Protein AF-A0A7Z0N3T1-F1 (afdb_monomer)

Sequence (142 aa):
MKKWTTLMALAVLAGCAADTAGLRATDLRDPQYLRAERTISLTFPQIQQALFKHQAACGSAAVFSLDERQTSYATIVARPAGAVNFQNALLVDLTQYQGTIMEEWRVKTKVYAYYADSATEKRIDQLFNSITHPEVCANQDS

Secondary structure (DSSP, 8-state):
---------------S--------HHHHTSGGGEEEEEEESS-HHHHHHHHHHHHHHHS--PEEEEETTEEEEEEEEE--TT--SSTT-EEEEEEEE---SSS--EEEEEEEES--SHHHHHHHHHHHHHHHSTT--TTS--

pLDDT: mean 85.58, std 16.18, range [35.94, 98.38]

Foldseek 3Di:
DDDDDDDDDPDDPPPDPPPPQAAAPVNQPPPVQWADKDKDLDDPVLQVVLQVLLCVQAVDGWDKAADPVDNQKIWTWDDPPPDPHQQAIKIKIWGWDPADPPGGTMIMITIGHNDNDPVSVVVVVQNVCSSVPVNDDPPPPD

Solvent-accessible surface area (backbone atoms only — not comparable to full-atom values): 8502 Å² total; per-residue (Å²): 137,86,84,79,83,83,83,79,80,79,77,76,88,84,79,85,76,80,68,81,78,53,51,44,74,76,66,38,70,40,74,91,22,56,74,48,73,51,77,41,83,45,51,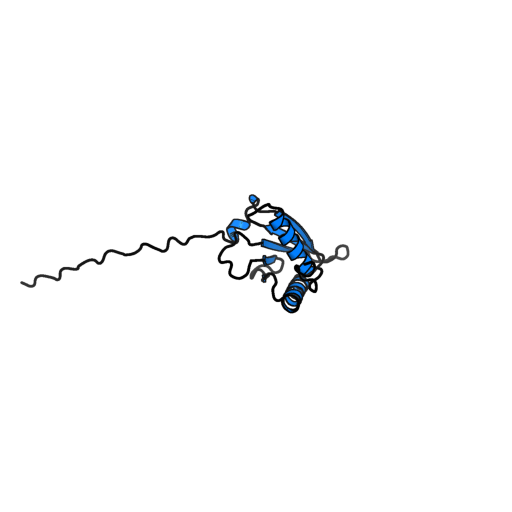71,70,54,46,51,50,20,29,52,48,12,26,73,67,59,75,54,61,54,48,73,45,73,44,94,89,37,94,50,34,36,38,37,45,36,62,60,88,90,61,90,49,33,62,77,23,41,43,31,44,36,40,57,45,80,53,54,102,88,41,72,45,31,23,42,36,43,33,19,24,69,62,91,46,73,70,49,53,50,51,54,51,50,54,54,40,28,48,80,40,23,83,60,54,97,74,82,87,120

Structure (mmCIF, N/CA/C/O backbone):
data_AF-A0A7Z0N3T1-F1
#
_entry.id   AF-A0A7Z0N3T1-F1
#
loop_
_atom_site.group_PDB
_atom_site.id
_atom_site.type_symbol
_atom_site.label_atom_id
_atom_site.label_alt_id
_atom_site.label_comp_id
_atom_site.label_asym_id
_atom_site.label_entity_id
_atom_site.label_seq_id
_atom_site.pdbx_PDB_ins_code
_atom_site.Cartn_x
_atom_site.Cartn_y
_atom_site.Cartn_z
_atom_site.occupancy
_atom_site.B_iso_or_equiv
_atom_site.auth_seq_id
_atom_site.auth_comp_id
_atom_site.auth_asym_id
_atom_site.auth_atom_id
_atom_site.pdbx_PDB_model_num
ATOM 1 N N . MET A 1 1 ? 18.611 -26.933 70.068 1.00 35.94 1 MET A N 1
ATOM 2 C CA . MET A 1 1 ? 17.779 -27.475 68.970 1.00 35.94 1 MET A CA 1
ATOM 3 C C . MET A 1 1 ? 17.096 -26.310 68.265 1.00 35.94 1 MET A C 1
ATOM 5 O O . MET A 1 1 ? 16.259 -25.656 68.869 1.00 35.94 1 MET A O 1
ATOM 9 N N . LYS A 1 2 ? 17.542 -25.974 67.051 1.00 44.22 2 LYS A N 1
ATOM 10 C CA . LYS A 1 2 ? 17.166 -24.758 66.312 1.00 44.22 2 LYS A CA 1
ATOM 11 C C . LYS A 1 2 ? 16.086 -25.127 65.292 1.00 44.22 2 LYS A C 1
ATOM 13 O O . LYS A 1 2 ? 16.397 -25.809 64.323 1.00 44.22 2 LYS A O 1
ATOM 18 N N . LYS A 1 3 ? 14.826 -24.758 65.549 1.00 45.81 3 LYS A N 1
ATOM 19 C CA . LYS A 1 3 ? 13.708 -25.037 64.634 1.00 45.81 3 LYS A CA 1
ATOM 20 C C . LYS A 1 3 ? 13.594 -23.918 63.604 1.00 45.81 3 LYS A C 1
ATOM 22 O O . LYS A 1 3 ? 13.602 -22.741 63.952 1.00 45.81 3 LYS A O 1
ATOM 27 N N . TRP A 1 4 ? 13.595 -24.339 62.349 1.00 52.59 4 TRP A N 1
ATOM 28 C CA . TRP A 1 4 ? 13.668 -23.520 61.154 1.00 52.59 4 TRP A CA 1
ATOM 29 C C . TRP A 1 4 ? 12.327 -22.863 60.820 1.00 52.59 4 TRP A C 1
ATOM 31 O O . TRP A 1 4 ? 11.280 -23.499 60.845 1.00 52.59 4 TRP A O 1
ATOM 41 N N . THR A 1 5 ? 12.440 -21.572 60.526 1.00 55.44 5 THR A N 1
ATOM 42 C CA . THR A 1 5 ? 11.741 -20.747 59.535 1.00 55.44 5 THR A CA 1
ATOM 43 C C . THR A 1 5 ? 10.633 -21.428 58.720 1.00 55.44 5 THR A C 1
ATOM 45 O O . THR A 1 5 ? 10.899 -22.232 57.829 1.00 55.44 5 THR A O 1
ATOM 48 N N . THR A 1 6 ? 9.389 -21.015 58.959 1.00 57.53 6 THR A N 1
ATOM 49 C CA . THR A 1 6 ? 8.243 -21.309 58.092 1.00 57.53 6 THR A CA 1
ATOM 50 C C . THR A 1 6 ? 8.237 -20.315 56.928 1.00 57.53 6 THR A C 1
ATOM 52 O O . THR A 1 6 ? 7.970 -19.129 57.115 1.00 57.53 6 THR A O 1
ATOM 55 N N . LEU A 1 7 ? 8.565 -20.800 55.728 1.00 54.75 7 LEU A N 1
ATOM 56 C CA . LEU A 1 7 ? 8.362 -20.106 54.456 1.00 54.75 7 LEU A CA 1
ATOM 57 C C . LEU A 1 7 ? 6.852 -20.033 54.181 1.00 54.75 7 LEU A C 1
ATOM 59 O O . LEU A 1 7 ? 6.214 -21.063 53.967 1.00 54.75 7 LEU A O 1
ATOM 63 N N . MET A 1 8 ? 6.278 -18.831 54.177 1.00 54.72 8 MET A N 1
ATOM 64 C CA . MET A 1 8 ? 4.913 -18.609 53.705 1.00 54.72 8 MET A CA 1
ATOM 65 C C . MET A 1 8 ? 4.990 -18.235 52.224 1.00 54.72 8 MET A C 1
ATOM 67 O O . MET A 1 8 ? 5.426 -17.145 51.858 1.00 54.72 8 MET A O 1
ATOM 71 N N . ALA A 1 9 ? 4.645 -19.201 51.377 1.00 55.72 9 ALA A N 1
ATOM 72 C CA . ALA A 1 9 ? 4.557 -19.052 49.936 1.00 55.72 9 ALA A CA 1
ATOM 73 C C . ALA A 1 9 ? 3.452 -18.043 49.584 1.00 55.72 9 ALA A C 1
ATOM 75 O O . ALA A 1 9 ? 2.266 -18.338 49.735 1.00 55.72 9 ALA A O 1
ATOM 76 N N . LEU A 1 10 ? 3.835 -16.858 49.095 1.00 57.88 10 LEU A N 1
ATOM 77 C CA . LEU A 1 10 ? 2.925 -16.011 48.330 1.00 57.88 10 LEU A CA 1
ATOM 78 C C . LEU A 1 10 ? 2.706 -16.668 46.965 1.00 57.88 10 LEU A C 1
ATOM 80 O O . LEU A 1 10 ? 3.542 -16.591 46.065 1.00 57.88 10 LEU A O 1
ATOM 84 N N . ALA A 1 11 ? 1.569 -17.344 46.842 1.00 58.88 11 ALA A N 1
ATOM 85 C CA . ALA A 1 11 ? 1.029 -17.811 45.582 1.00 58.88 11 ALA A CA 1
ATOM 86 C C . ALA A 1 11 ? 0.744 -16.607 44.665 1.00 58.88 11 ALA A C 1
ATOM 88 O O . ALA A 1 11 ? -0.216 -15.868 44.851 1.00 58.88 11 ALA A O 1
ATOM 89 N N . VAL A 1 12 ? 1.650 -16.393 43.714 1.00 59.62 12 VAL A N 1
ATOM 90 C CA . VAL A 1 12 ? 1.374 -16.205 42.284 1.00 59.62 12 VAL A CA 1
ATOM 91 C C . VAL A 1 12 ? 0.004 -15.577 41.967 1.00 59.62 12 VAL A C 1
ATOM 93 O O . VAL A 1 12 ? -0.932 -16.265 41.571 1.00 59.62 12 VAL A O 1
ATOM 96 N N . LEU A 1 13 ? -0.081 -14.244 42.012 1.00 53.44 13 LEU A N 1
ATOM 97 C CA . LEU A 1 13 ? -0.977 -13.500 41.117 1.00 53.44 13 LEU A CA 1
ATOM 98 C C . LEU A 1 13 ? -0.317 -13.391 39.731 1.00 53.44 13 LEU A C 1
ATOM 100 O O . LEU A 1 13 ? 0.021 -12.308 39.266 1.00 53.44 13 LEU A O 1
ATOM 104 N N . ALA A 1 14 ? -0.100 -14.527 39.065 1.00 59.94 14 ALA A N 1
ATOM 105 C CA . ALA A 1 14 ? 0.134 -14.556 37.621 1.00 59.94 14 ALA A CA 1
ATOM 106 C C . ALA A 1 14 ? -1.221 -14.784 36.949 1.00 59.94 14 ALA A C 1
ATOM 108 O O . ALA A 1 14 ? -1.570 -15.890 36.552 1.00 59.94 14 ALA A O 1
ATOM 109 N N . GLY A 1 15 ? -2.029 -13.732 36.911 1.00 58.22 15 GLY A N 1
ATOM 110 C CA . GLY A 1 15 ? -3.377 -13.785 36.366 1.00 58.22 15 GLY A CA 1
ATOM 111 C C . GLY A 1 15 ? -3.872 -12.395 36.014 1.00 58.22 15 GLY A C 1
ATOM 112 O O . GLY A 1 15 ? -4.696 -11.858 36.739 1.00 58.22 15 GLY A O 1
ATOM 113 N N . CYS A 1 16 ? -3.304 -11.803 34.959 1.00 51.75 16 CYS A N 1
ATOM 114 C CA . CYS A 1 16 ? -3.990 -10.925 33.996 1.00 51.75 16 CYS A CA 1
ATOM 115 C C . CYS A 1 16 ? -2.974 -10.322 33.017 1.00 51.75 16 CYS A C 1
ATOM 117 O O . CYS A 1 16 ? -2.656 -9.140 33.052 1.00 51.75 16 CYS A O 1
ATOM 119 N N . ALA A 1 17 ? -2.452 -11.157 32.130 1.00 53.03 17 ALA A N 1
ATOM 120 C CA . ALA A 1 17 ? -1.948 -10.696 30.843 1.00 53.03 17 ALA A CA 1
ATOM 121 C C . ALA A 1 17 ? -2.212 -11.807 29.825 1.00 53.03 17 ALA A C 1
ATOM 123 O O . ALA A 1 17 ? -1.316 -12.283 29.138 1.00 53.03 17 ALA A O 1
ATOM 124 N N . ALA A 1 18 ? -3.462 -12.280 29.775 1.00 50.91 18 ALA A N 1
ATOM 125 C CA . ALA A 1 18 ? -3.957 -12.814 28.520 1.00 50.91 18 ALA A CA 1
ATOM 126 C C . ALA A 1 18 ? -4.010 -11.599 27.597 1.00 50.91 18 ALA A C 1
ATOM 128 O O . ALA A 1 18 ? -4.960 -10.818 27.651 1.00 50.91 18 ALA A O 1
ATOM 129 N N . ASP A 1 19 ? -2.907 -11.375 26.882 1.00 51.72 19 ASP A N 1
ATOM 130 C CA . ASP A 1 19 ? -2.834 -10.404 25.806 1.00 51.72 19 ASP A CA 1
ATOM 131 C C . ASP A 1 19 ? -4.090 -10.638 24.976 1.00 51.72 19 ASP A C 1
ATOM 133 O O . ASP A 1 19 ? -4.328 -11.744 24.478 1.00 51.72 19 ASP A O 1
ATOM 137 N N . THR A 1 20 ? -4.955 -9.632 24.906 1.00 53.50 20 THR A N 1
ATOM 138 C CA . THR A 1 20 ? -6.020 -9.627 23.914 1.00 53.50 20 THR A CA 1
ATOM 139 C C . THR A 1 20 ? -5.285 -9.488 22.595 1.00 53.50 20 THR A C 1
ATOM 141 O O . THR A 1 20 ? -5.045 -8.382 22.125 1.00 53.50 20 THR A O 1
ATOM 144 N N . ALA A 1 21 ? -4.799 -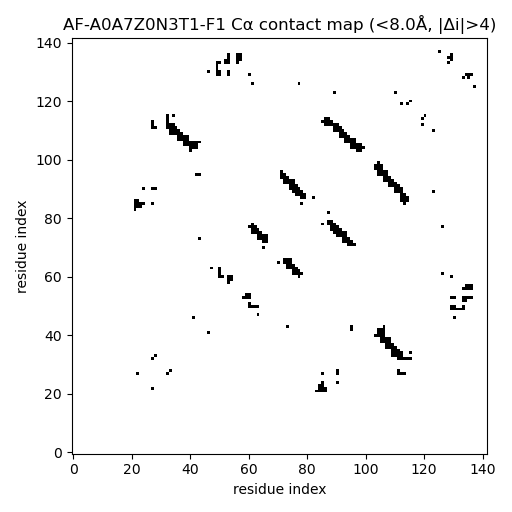10.618 22.073 1.00 62.16 21 ALA A N 1
ATOM 145 C CA . ALA A 1 21 ? -3.975 -10.694 20.886 1.00 62.16 21 ALA A CA 1
ATOM 146 C C . ALA A 1 21 ? -4.863 -10.293 19.711 1.00 62.16 21 ALA A C 1
ATOM 148 O O . ALA A 1 21 ? -5.478 -11.119 19.041 1.00 62.16 21 ALA A O 1
ATOM 149 N N . GLY A 1 22 ? -5.021 -8.982 19.542 1.00 72.94 22 GLY A N 1
ATOM 150 C CA . GLY A 1 22 ? -5.697 -8.401 18.408 1.00 72.94 22 GLY A CA 1
ATOM 151 C C . GLY A 1 22 ? -4.980 -8.845 17.144 1.00 72.94 22 GLY A C 1
ATOM 152 O O . GLY A 1 22 ? -3.780 -9.125 17.167 1.00 72.94 22 GLY A O 1
ATOM 153 N N . LEU A 1 23 ? -5.733 -8.894 16.046 1.00 85.00 23 LEU A N 1
ATOM 154 C CA . LEU A 1 23 ? -5.227 -9.287 14.736 1.00 85.00 23 LEU A CA 1
ATOM 155 C C . LEU A 1 23 ? -3.864 -8.634 14.464 1.00 85.00 23 LEU A C 1
ATOM 157 O O . LEU A 1 23 ? -3.726 -7.411 14.592 1.00 85.00 23 LEU A O 1
ATOM 161 N N . ARG A 1 24 ? -2.862 -9.443 14.121 1.00 89.25 24 ARG A N 1
ATOM 162 C CA . ARG A 1 24 ? -1.491 -9.011 13.832 1.00 89.25 24 ARG A CA 1
ATOM 163 C C . ARG A 1 24 ? -1.295 -8.864 12.325 1.00 89.25 24 ARG A C 1
ATOM 165 O O . ARG A 1 24 ? -2.050 -9.408 11.524 1.00 89.25 24 ARG A O 1
ATOM 172 N N . ALA A 1 25 ? -0.227 -8.176 11.921 1.00 86.81 25 ALA A N 1
ATOM 173 C CA . ALA A 1 25 ? 0.141 -8.062 10.506 1.00 86.81 25 ALA A CA 1
ATOM 174 C C . ALA A 1 25 ? 0.354 -9.432 9.836 1.00 86.81 25 ALA A C 1
ATOM 176 O O . ALA A 1 25 ? -0.024 -9.624 8.687 1.00 86.81 25 ALA A O 1
ATOM 177 N N . THR A 1 26 ? 0.943 -10.390 10.558 1.00 90.50 26 THR A N 1
ATOM 178 C CA . THR A 1 26 ? 1.181 -11.753 10.059 1.00 90.50 26 THR A CA 1
ATOM 179 C C . THR A 1 26 ? -0.111 -12.489 9.743 1.00 90.50 26 THR A C 1
ATOM 181 O O . THR A 1 26 ? -0.157 -13.222 8.763 1.00 90.50 26 THR A O 1
ATOM 184 N N . ASP A 1 27 ? -1.157 -12.252 10.533 1.00 91.69 27 ASP A N 1
ATOM 185 C CA . ASP A 1 27 ? -2.446 -12.927 10.384 1.00 91.69 27 ASP A CA 1
ATOM 186 C C . ASP A 1 27 ? -3.180 -12.417 9.135 1.00 91.69 27 ASP A C 1
ATOM 188 O O . ASP A 1 27 ? -3.855 -13.181 8.453 1.00 91.69 27 ASP A O 1
ATOM 192 N N . LEU A 1 28 ? -2.992 -11.136 8.786 1.00 92.69 28 LEU A N 1
ATOM 193 C CA . LEU A 1 28 ? -3.552 -10.546 7.568 1.00 92.69 28 LEU A CA 1
ATOM 194 C C . LEU A 1 28 ? -2.932 -11.082 6.276 1.00 92.69 28 LEU A C 1
ATOM 196 O O . LEU A 1 28 ? -3.590 -11.020 5.247 1.00 92.69 28 LEU A O 1
ATOM 200 N N . ARG A 1 29 ? -1.700 -11.605 6.291 1.00 95.06 29 ARG A N 1
ATOM 201 C CA . ARG A 1 29 ? -1.056 -12.135 5.073 1.00 95.06 29 ARG A CA 1
ATOM 202 C C . ARG A 1 29 ? -1.627 -13.481 4.615 1.00 95.06 29 ARG A C 1
ATOM 204 O O . ARG A 1 29 ? -1.171 -14.021 3.608 1.00 95.06 29 ARG A O 1
ATOM 211 N N . ASP A 1 30 ? -2.606 -14.028 5.331 1.00 95.25 30 ASP A N 1
ATOM 212 C CA . ASP A 1 30 ? -3.347 -15.194 4.870 1.00 95.25 30 ASP A CA 1
ATOM 213 C C . ASP A 1 30 ? -4.114 -14.866 3.566 1.00 95.25 30 ASP A C 1
ATOM 215 O O . ASP A 1 30 ? -4.785 -13.829 3.491 1.00 95.25 30 ASP A O 1
ATOM 219 N N . PRO A 1 31 ? -4.053 -15.734 2.535 1.00 95.44 31 PRO A N 1
ATOM 220 C CA . PRO A 1 31 ? -4.769 -15.535 1.276 1.00 95.44 31 PRO A CA 1
ATOM 221 C C . PRO A 1 31 ? -6.268 -15.229 1.421 1.00 95.44 31 PRO A C 1
ATOM 223 O O . PRO A 1 31 ? -6.819 -14.540 0.565 1.00 95.44 31 PRO A O 1
ATOM 226 N N . GLN A 1 32 ? -6.932 -15.678 2.492 1.00 96.00 32 GLN A N 1
ATOM 227 C CA . GLN A 1 32 ? -8.352 -15.391 2.744 1.00 96.00 32 GLN A CA 1
ATOM 228 C C . GLN A 1 32 ? -8.654 -13.891 2.948 1.00 96.00 32 GLN A C 1
ATOM 230 O O . GLN A 1 32 ? -9.785 -13.434 2.734 1.00 96.00 32 GLN A O 1
ATOM 235 N N . TYR A 1 33 ? -7.643 -13.114 3.347 1.00 96.94 33 TYR A N 1
ATOM 236 C CA . TYR A 1 33 ? -7.731 -11.670 3.565 1.00 96.94 33 TYR A CA 1
ATOM 237 C C . TYR A 1 33 ? -7.189 -10.852 2.391 1.00 96.94 33 TYR A C 1
ATOM 239 O O . TYR A 1 33 ? -7.197 -9.623 2.463 1.00 96.94 33 TYR A O 1
ATOM 247 N N . LEU A 1 34 ? -6.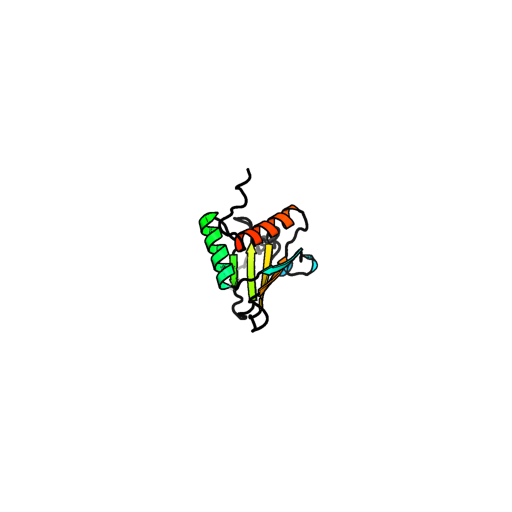747 -11.489 1.301 1.00 97.81 34 LEU A N 1
ATOM 248 C CA . LEU A 1 34 ? -6.373 -10.784 0.078 1.00 97.81 34 LEU A CA 1
ATOM 249 C C . LEU A 1 34 ? -7.620 -10.124 -0.528 1.00 97.81 34 LEU A C 1
ATOM 251 O O . LEU A 1 34 ? -8.632 -10.781 -0.778 1.00 97.81 34 LEU A O 1
ATOM 255 N N . ARG A 1 35 ? -7.554 -8.810 -0.750 1.00 97.50 35 ARG A N 1
ATOM 256 C CA . ARG A 1 35 ? -8.663 -8.007 -1.291 1.00 97.50 35 ARG A CA 1
ATOM 257 C C . ARG A 1 35 ? -8.389 -7.446 -2.671 1.00 97.50 35 ARG A C 1
ATOM 259 O O . ARG A 1 35 ? -9.320 -7.297 -3.451 1.00 97.50 35 ARG A O 1
ATOM 266 N N . ALA A 1 36 ? -7.138 -7.128 -2.978 1.00 96.94 36 ALA A N 1
ATOM 267 C CA . ALA A 1 36 ? -6.790 -6.590 -4.282 1.00 96.94 36 ALA A CA 1
ATOM 268 C C . ALA A 1 36 ? -5.333 -6.866 -4.638 1.00 96.94 36 ALA A C 1
ATOM 270 O O . ALA A 1 36 ? -4.461 -6.933 -3.770 1.00 96.94 36 ALA A O 1
ATOM 271 N N . GLU A 1 37 ? -5.075 -6.921 -5.938 1.00 97.69 37 GLU A N 1
ATOM 272 C CA . GLU A 1 37 ? -3.741 -6.801 -6.507 1.00 97.69 37 GLU A CA 1
ATOM 273 C C . GLU A 1 37 ? -3.728 -5.604 -7.457 1.00 97.69 37 GLU A C 1
ATOM 275 O O . GLU A 1 37 ? -4.650 -5.436 -8.258 1.00 97.69 37 GLU A O 1
ATOM 280 N N . ARG A 1 38 ? -2.710 -4.743 -7.362 1.00 95.50 38 ARG A N 1
ATOM 281 C CA . ARG A 1 38 ? -2.548 -3.598 -8.271 1.00 95.50 38 ARG A CA 1
ATOM 282 C C . ARG A 1 38 ? -1.115 -3.502 -8.769 1.00 95.50 38 ARG A C 1
ATOM 284 O O . ARG A 1 38 ? -0.190 -4.079 -8.203 1.00 95.50 38 ARG A O 1
ATOM 291 N N . THR A 1 39 ? -0.937 -2.766 -9.859 1.00 94.88 39 THR A N 1
ATOM 292 C CA . THR A 1 39 ? 0.385 -2.393 -10.364 1.00 94.88 39 THR A CA 1
ATOM 293 C C . THR A 1 39 ? 0.514 -0.882 -10.301 1.00 94.88 39 THR A C 1
ATOM 295 O O . THR A 1 39 ? -0.376 -0.170 -10.755 1.00 94.88 39 THR A O 1
ATOM 298 N N . ILE A 1 40 ? 1.615 -0.406 -9.729 1.00 93.62 40 ILE A N 1
ATOM 299 C CA . ILE A 1 40 ? 1.968 1.009 -9.664 1.00 93.62 40 ILE A CA 1
ATOM 300 C C . ILE A 1 40 ? 3.197 1.216 -10.547 1.00 93.62 40 ILE A C 1
ATOM 302 O O . ILE A 1 40 ? 4.226 0.578 -10.323 1.00 93.62 40 ILE A O 1
ATOM 306 N N . SER A 1 41 ? 3.120 2.123 -11.518 1.00 92.44 41 SER A N 1
ATOM 307 C CA . SER A 1 41 ? 4.259 2.510 -12.367 1.00 92.44 41 SER A CA 1
ATOM 308 C C . SER A 1 41 ? 5.167 3.526 -11.661 1.00 92.44 41 SER A C 1
ATOM 310 O O . SER A 1 41 ? 5.438 4.606 -12.173 1.00 92.44 41 SER A O 1
ATOM 312 N N . LEU A 1 42 ? 5.576 3.208 -10.430 1.00 92.44 42 LEU A N 1
ATOM 313 C CA . LEU A 1 42 ? 6.470 4.010 -9.596 1.00 92.44 42 LEU A CA 1
ATOM 314 C C . LEU A 1 42 ? 7.511 3.099 -8.942 1.00 92.44 42 LEU A C 1
ATOM 316 O O . LEU A 1 42 ? 7.292 1.906 -8.749 1.00 92.44 42 LEU A O 1
ATOM 320 N N . THR A 1 43 ? 8.635 3.682 -8.554 1.00 94.38 43 THR A N 1
ATOM 321 C CA . THR A 1 43 ? 9.672 3.049 -7.728 1.00 94.38 43 THR A CA 1
ATOM 322 C C . THR A 1 43 ? 9.377 3.227 -6.236 1.00 94.38 43 THR A C 1
ATOM 324 O O . THR A 1 43 ? 8.629 4.127 -5.848 1.00 94.38 43 THR A O 1
ATOM 327 N N . PHE A 1 44 ? 10.001 2.428 -5.364 1.00 95.50 44 PHE A N 1
ATOM 328 C CA . PHE A 1 44 ? 9.883 2.603 -3.910 1.00 95.50 44 PHE A CA 1
ATOM 329 C C . PHE A 1 44 ? 10.195 4.028 -3.417 1.00 95.50 44 PHE A C 1
ATOM 331 O O . PHE A 1 44 ? 9.374 4.564 -2.671 1.00 95.50 44 PHE A O 1
ATOM 338 N N . PRO A 1 45 ? 11.277 4.706 -3.858 1.00 95.12 45 PRO A N 1
ATOM 339 C CA . PRO A 1 45 ? 11.517 6.095 -3.469 1.00 95.12 45 PRO A CA 1
ATOM 340 C C . PRO A 1 45 ? 10.396 7.050 -3.891 1.00 95.12 45 PRO A C 1
ATOM 342 O O . PRO A 1 45 ? 10.039 7.947 -3.132 1.00 95.12 45 PRO A O 1
ATOM 345 N N . GLN A 1 46 ? 9.812 6.854 -5.078 1.00 95.94 46 GLN A N 1
ATOM 346 C CA . GLN A 1 46 ? 8.695 7.677 -5.550 1.00 95.94 46 GLN A CA 1
ATOM 347 C C . GLN A 1 46 ? 7.427 7.435 -4.724 1.00 95.94 46 GLN A C 1
ATOM 349 O O . GLN A 1 46 ? 6.749 8.394 -4.366 1.00 95.94 46 GLN A O 1
ATOM 354 N N . ILE A 1 47 ? 7.141 6.181 -4.359 1.00 96.75 47 ILE A N 1
ATOM 355 C CA . ILE A 1 47 ? 6.019 5.831 -3.475 1.00 96.75 47 ILE A CA 1
ATOM 356 C C . ILE A 1 47 ? 6.209 6.460 -2.090 1.00 96.75 47 ILE A C 1
ATOM 358 O O . ILE A 1 47 ? 5.304 7.115 -1.577 1.00 96.75 47 ILE A O 1
ATOM 362 N N . GLN A 1 48 ? 7.397 6.321 -1.496 1.00 96.75 48 GLN A N 1
ATOM 363 C CA . GLN A 1 48 ? 7.710 6.924 -0.201 1.00 96.75 48 GLN A CA 1
ATOM 364 C C . GLN A 1 48 ? 7.609 8.456 -0.252 1.00 96.75 48 GLN A C 1
ATOM 366 O O . GLN A 1 48 ? 7.063 9.069 0.665 1.00 96.75 48 GLN A O 1
ATOM 371 N N . GLN A 1 49 ? 8.087 9.081 -1.333 1.00 97.19 49 GLN A N 1
ATOM 372 C CA . GLN A 1 49 ? 7.955 10.523 -1.535 1.00 97.19 49 GLN A CA 1
ATOM 373 C C . GLN A 1 49 ? 6.487 10.950 -1.657 1.00 97.19 49 GLN A C 1
ATOM 375 O O . GLN A 1 49 ? 6.116 11.974 -1.085 1.00 97.19 49 GLN A O 1
ATOM 380 N N . ALA A 1 50 ? 5.655 10.197 -2.380 1.00 96.94 50 ALA A N 1
ATOM 381 C CA . ALA A 1 50 ? 4.232 10.493 -2.513 1.00 96.94 50 ALA A CA 1
ATOM 382 C C . ALA A 1 50 ? 3.523 10.445 -1.153 1.00 96.94 50 ALA A C 1
ATOM 384 O O . ALA A 1 50 ? 2.868 11.411 -0.773 1.00 96.94 50 ALA A O 1
ATOM 385 N N . LEU A 1 51 ? 3.758 9.395 -0.363 1.00 96.50 51 LEU A N 1
ATOM 386 C CA . LEU A 1 51 ? 3.204 9.281 0.990 1.00 96.50 51 LEU A CA 1
ATOM 387 C C . LEU A 1 51 ? 3.672 10.419 1.908 1.00 96.50 51 LEU A C 1
ATOM 389 O O . LEU A 1 51 ? 2.881 10.954 2.679 1.00 96.50 51 LEU A O 1
ATOM 393 N N . PHE A 1 52 ? 4.933 10.846 1.796 1.00 96.25 52 PHE A N 1
ATOM 394 C CA . PHE A 1 52 ? 5.440 11.997 2.547 1.00 96.25 52 PHE A CA 1
ATOM 395 C C . PHE A 1 52 ? 4.765 13.314 2.129 1.00 96.25 52 PHE A C 1
ATOM 397 O O . PHE A 1 52 ? 4.378 14.108 2.985 1.00 96.25 52 PHE A O 1
ATOM 404 N N . LYS A 1 53 ? 4.579 13.539 0.821 1.00 96.50 53 LYS A N 1
ATOM 405 C CA . LYS A 1 53 ? 3.828 14.695 0.304 1.00 96.50 53 LYS A CA 1
ATOM 406 C C . LYS A 1 53 ? 2.382 14.682 0.800 1.00 96.50 53 LYS A C 1
ATOM 408 O O . LYS A 1 53 ? 1.891 15.718 1.237 1.00 96.50 53 LYS A O 1
ATOM 413 N N . HIS A 1 54 ? 1.743 13.516 0.804 1.00 95.44 54 HIS A N 1
ATOM 414 C CA . HIS A 1 54 ? 0.385 13.358 1.309 1.00 95.44 54 HIS A CA 1
ATOM 415 C C . HIS A 1 54 ? 0.284 13.638 2.810 1.00 95.44 54 HIS A C 1
ATOM 417 O O . HIS A 1 54 ? -0.597 14.376 3.238 1.00 95.44 54 HIS A O 1
ATOM 423 N N . GLN A 1 55 ? 1.238 13.155 3.613 1.00 94.38 55 GLN A N 1
ATOM 424 C CA . GLN A 1 55 ? 1.325 13.490 5.037 1.00 94.38 55 GLN A CA 1
ATOM 425 C C . GLN A 1 55 ? 1.442 15.005 5.255 1.00 94.38 55 GLN A C 1
ATOM 427 O O . GLN A 1 55 ? 0.814 15.541 6.166 1.00 94.38 55 GLN A O 1
ATOM 432 N N . ALA A 1 56 ? 2.241 15.693 4.435 1.00 94.69 56 ALA A N 1
ATOM 433 C CA . ALA A 1 56 ? 2.420 17.139 4.529 1.00 94.69 56 ALA A CA 1
ATOM 434 C C . ALA A 1 56 ? 1.156 17.922 4.127 1.00 94.69 56 ALA A C 1
ATOM 436 O O . ALA A 1 56 ? 0.859 18.941 4.745 1.00 94.69 56 ALA A O 1
ATOM 437 N N . ALA A 1 57 ? 0.412 17.448 3.124 1.00 94.44 57 ALA A N 1
ATOM 438 C CA . ALA A 1 57 ? -0.808 18.097 2.644 1.00 94.44 57 ALA A CA 1
ATOM 439 C C . ALA A 1 57 ? -2.033 17.805 3.530 1.00 94.44 57 ALA A C 1
ATOM 441 O O . ALA A 1 57 ? -2.807 18.707 3.840 1.00 94.44 57 ALA A O 1
ATOM 442 N N . CYS A 1 58 ? -2.201 16.551 3.953 1.00 92.00 58 CYS A N 1
ATOM 443 C CA . CYS A 1 58 ? -3.430 16.045 4.569 1.00 92.00 58 CYS A CA 1
ATOM 444 C C . CYS A 1 58 ? -3.278 15.683 6.055 1.00 92.00 58 CYS A C 1
ATOM 446 O O . CYS A 1 58 ? -4.239 15.242 6.684 1.00 92.00 58 CYS A O 1
ATOM 448 N N . GLY A 1 59 ? -2.081 15.825 6.635 1.00 90.75 59 GLY A N 1
ATOM 449 C CA . GLY A 1 59 ? -1.816 15.565 8.055 1.00 90.75 59 GLY A CA 1
ATOM 450 C C . GLY A 1 59 ? -1.801 14.084 8.454 1.00 90.75 59 GLY A C 1
ATOM 451 O O . GLY A 1 59 ? -1.543 13.765 9.616 1.00 90.75 59 GLY A O 1
ATOM 452 N N . SER A 1 60 ? -2.037 13.169 7.513 1.00 87.94 60 SER A N 1
ATOM 453 C CA . SER A 1 60 ? -1.966 11.721 7.722 1.00 87.94 60 SER A CA 1
ATOM 454 C C . SER A 1 60 ? -1.544 11.008 6.436 1.00 87.94 60 SER A C 1
ATOM 456 O O . SER A 1 60 ? -1.864 11.468 5.343 1.00 87.94 60 SER A O 1
ATOM 458 N N . ALA A 1 61 ? -0.822 9.896 6.561 1.00 92.25 61 ALA A N 1
ATOM 459 C CA . ALA A 1 61 ? -0.444 9.021 5.459 1.00 92.25 61 ALA A CA 1
ATOM 460 C C . ALA A 1 61 ? -0.172 7.603 5.967 1.00 92.25 61 ALA A C 1
ATOM 462 O O . ALA A 1 61 ? 0.055 7.368 7.158 1.00 92.25 61 ALA A O 1
ATOM 463 N N . ALA A 1 62 ? -0.174 6.644 5.045 1.00 94.88 62 ALA A N 1
ATOM 464 C CA . ALA A 1 62 ? 0.240 5.285 5.349 1.00 94.88 62 ALA A CA 1
ATOM 465 C C . ALA A 1 62 ? 1.754 5.202 5.603 1.00 94.88 62 ALA A C 1
ATOM 467 O O . ALA A 1 62 ? 2.546 5.959 5.039 1.00 94.88 62 ALA A O 1
ATOM 468 N N . VAL A 1 63 ? 2.161 4.248 6.439 1.00 95.38 63 VAL A N 1
ATOM 469 C CA . VAL A 1 63 ? 3.568 4.034 6.785 1.00 95.38 63 VAL A CA 1
ATOM 470 C C . VAL A 1 63 ? 4.199 3.104 5.761 1.00 95.38 63 VAL A C 1
ATOM 472 O O . VAL A 1 63 ? 3.752 1.971 5.613 1.00 95.38 63 VAL A O 1
ATOM 475 N N . PHE A 1 64 ? 5.244 3.571 5.085 1.00 96.88 64 PHE A N 1
ATOM 476 C CA . PHE A 1 64 ? 6.078 2.765 4.195 1.00 96.88 64 PHE A CA 1
ATOM 477 C C . PHE A 1 64 ? 7.285 2.200 4.953 1.00 96.88 64 PHE A C 1
ATOM 479 O O . PHE A 1 64 ? 7.909 2.901 5.751 1.00 96.88 64 PHE A O 1
ATOM 486 N N . SER A 1 65 ? 7.637 0.941 4.712 1.00 96.25 65 SER A N 1
ATOM 487 C CA . SER A 1 65 ? 8.803 0.288 5.317 1.00 96.25 65 SER A CA 1
ATOM 488 C C . SER A 1 65 ? 9.448 -0.676 4.325 1.00 96.25 65 SER A C 1
ATOM 490 O O . SER A 1 65 ? 8.771 -1.544 3.779 1.00 96.25 65 SER A O 1
ATOM 492 N N . LEU A 1 66 ? 10.752 -0.526 4.086 1.00 95.69 66 LEU A N 1
ATOM 493 C CA . LEU A 1 66 ? 11.541 -1.489 3.311 1.00 95.69 66 LEU A CA 1
ATOM 494 C C . LEU A 1 66 ? 11.786 -2.755 4.137 1.00 95.69 66 LEU A C 1
ATOM 496 O O . LEU A 1 66 ? 11.949 -2.671 5.354 1.00 95.69 66 LEU A O 1
ATOM 500 N N . ASP A 1 67 ? 11.852 -3.912 3.478 1.00 91.50 67 ASP A N 1
ATOM 501 C CA . ASP A 1 67 ? 12.321 -5.133 4.133 1.00 91.50 67 ASP A CA 1
ATOM 502 C C . ASP A 1 67 ? 13.840 -5.041 4.359 1.00 91.50 67 ASP A C 1
ATOM 504 O O . ASP A 1 67 ? 14.610 -4.830 3.419 1.00 91.50 67 ASP A O 1
ATOM 508 N N . GLU A 1 68 ? 14.282 -5.205 5.609 1.00 84.19 68 GLU A N 1
ATOM 509 C CA . GLU A 1 68 ? 15.688 -5.058 6.013 1.00 84.19 68 GLU A CA 1
ATOM 510 C C . GLU A 1 68 ? 16.642 -5.997 5.264 1.00 84.19 68 GLU A C 1
ATOM 512 O O . GLU A 1 68 ? 17.835 -5.709 5.151 1.00 84.19 68 GLU A O 1
ATOM 517 N N . ARG A 1 69 ? 16.144 -7.133 4.761 1.00 87.69 69 ARG A N 1
ATOM 518 C CA . ARG A 1 69 ? 16.974 -8.154 4.108 1.00 87.69 69 ARG A CA 1
ATOM 519 C C . ARG A 1 69 ? 16.749 -8.233 2.605 1.00 87.69 69 ARG A C 1
ATOM 521 O O . ARG A 1 69 ? 17.494 -8.951 1.938 1.00 87.69 69 ARG A O 1
ATOM 528 N N . GLN A 1 70 ? 15.741 -7.542 2.067 1.00 90.06 70 GLN A N 1
ATOM 529 C CA . GLN A 1 70 ? 15.346 -7.689 0.669 1.00 90.06 70 GLN A CA 1
ATOM 530 C C . GLN A 1 70 ? 14.961 -6.351 0.027 1.00 90.06 70 GLN A C 1
ATOM 532 O O . GLN A 1 70 ? 13.867 -5.830 0.211 1.00 90.06 70 GLN A O 1
ATOM 537 N N . THR A 1 71 ? 15.838 -5.822 -0.825 1.00 88.06 71 THR A N 1
ATOM 538 C CA . THR A 1 71 ? 15.669 -4.495 -1.448 1.00 88.06 71 THR A CA 1
ATOM 539 C C . THR A 1 71 ? 14.535 -4.418 -2.473 1.00 88.06 71 THR A C 1
ATOM 541 O O . THR A 1 71 ? 14.072 -3.325 -2.794 1.00 88.06 71 THR A O 1
ATOM 544 N N . SER A 1 72 ? 14.069 -5.560 -2.984 1.00 93.31 72 SER A N 1
ATOM 545 C CA . SER A 1 72 ? 12.931 -5.646 -3.909 1.00 93.31 72 SER A CA 1
ATOM 546 C C . SER A 1 72 ? 11.574 -5.696 -3.206 1.00 93.31 72 SER A C 1
ATOM 548 O O . SER A 1 72 ? 10.556 -5.707 -3.898 1.00 93.31 72 SER A O 1
ATOM 550 N N . TYR A 1 73 ? 11.540 -5.721 -1.869 1.00 96.69 73 TYR A N 1
ATOM 551 C CA . TYR A 1 73 ? 10.309 -5.842 -1.096 1.00 96.69 73 TYR A CA 1
ATOM 552 C C . TYR A 1 73 ? 10.130 -4.687 -0.121 1.00 96.69 73 TYR A C 1
ATOM 554 O O . TYR A 1 73 ? 11.072 -4.178 0.487 1.00 96.69 73 TYR A O 1
ATOM 562 N N . ALA A 1 74 ? 8.877 -4.282 0.024 1.00 97.19 74 ALA A N 1
ATOM 563 C CA . ALA A 1 74 ? 8.466 -3.285 0.991 1.00 97.19 74 ALA A CA 1
ATOM 564 C C . ALA A 1 74 ? 7.069 -3.615 1.508 1.00 97.19 74 ALA A C 1
ATOM 566 O O . ALA A 1 74 ? 6.357 -4.463 0.967 1.00 97.19 74 ALA A O 1
ATOM 567 N N . THR A 1 75 ? 6.671 -2.930 2.567 1.00 97.19 75 THR A N 1
ATOM 568 C CA . THR A 1 75 ? 5.335 -3.007 3.141 1.00 97.19 75 THR A CA 1
ATOM 569 C C . THR A 1 75 ? 4.794 -1.596 3.332 1.00 97.19 75 THR A C 1
ATOM 571 O O . THR A 1 75 ? 5.507 -0.710 3.803 1.00 97.19 75 THR A O 1
ATOM 574 N N . ILE A 1 76 ? 3.526 -1.388 2.986 1.00 97.31 76 ILE A N 1
ATOM 575 C CA . ILE A 1 76 ? 2.760 -0.216 3.404 1.00 97.31 76 ILE A CA 1
ATOM 576 C C . ILE A 1 76 ? 1.718 -0.663 4.421 1.00 97.31 76 ILE A C 1
ATOM 578 O O . ILE A 1 76 ? 0.988 -1.628 4.201 1.00 97.31 76 ILE A O 1
ATOM 582 N N . VAL A 1 77 ? 1.630 0.064 5.530 1.00 96.25 77 VAL A N 1
ATOM 583 C CA . VAL A 1 77 ? 0.615 -0.142 6.560 1.00 96.25 77 VAL A CA 1
ATOM 584 C C . VAL A 1 77 ? -0.209 1.130 6.700 1.00 96.25 77 VAL A C 1
ATOM 586 O O . VAL A 1 77 ? 0.282 2.146 7.196 1.00 96.25 77 VAL A O 1
ATOM 589 N N . ALA A 1 78 ? -1.477 1.068 6.298 1.00 94.62 78 ALA A N 1
ATOM 590 C CA . ALA A 1 78 ? -2.448 2.130 6.545 1.00 94.62 78 ALA A CA 1
ATOM 591 C C . ALA A 1 78 ? -3.353 1.712 7.706 1.00 94.62 78 ALA A C 1
ATOM 593 O O . ALA A 1 78 ? -4.052 0.700 7.631 1.00 94.62 78 ALA A O 1
ATOM 594 N N . ARG A 1 79 ? -3.326 2.468 8.805 1.00 91.38 79 ARG A N 1
ATOM 595 C CA . ARG A 1 79 ? -4.113 2.187 10.011 1.00 91.38 79 ARG A CA 1
ATOM 596 C C . ARG A 1 79 ? -4.784 3.459 10.515 1.00 91.38 79 ARG A C 1
ATOM 598 O O . ARG A 1 79 ? -4.164 4.518 10.426 1.00 91.38 79 ARG A O 1
ATOM 605 N N . PRO A 1 80 ? -6.000 3.364 11.080 1.00 86.12 80 PRO A N 1
ATOM 606 C CA . PRO A 1 80 ? -6.591 4.480 11.805 1.00 86.12 80 PRO A CA 1
ATOM 607 C C . PRO A 1 80 ? -5.660 4.966 12.923 1.00 86.12 80 PRO A C 1
ATOM 609 O O . PRO A 1 80 ? -4.978 4.161 13.567 1.00 86.12 80 PRO A O 1
ATOM 612 N N . ALA A 1 81 ? -5.642 6.276 13.166 1.00 82.56 81 ALA A N 1
ATOM 613 C CA . ALA A 1 81 ? -4.863 6.856 14.254 1.00 82.56 81 ALA A CA 1
ATOM 614 C C . ALA A 1 81 ? -5.277 6.237 15.602 1.00 82.56 81 ALA A C 1
ATOM 616 O O . ALA A 1 81 ? -6.462 6.072 15.884 1.00 82.56 81 ALA A O 1
ATOM 617 N N . GLY A 1 82 ? -4.294 5.861 16.424 1.00 79.69 82 GLY A N 1
ATOM 618 C CA . GLY A 1 82 ? -4.535 5.222 17.723 1.00 79.69 82 GLY A CA 1
ATOM 619 C C . GLY A 1 82 ? -4.965 3.749 17.663 1.00 79.69 82 GLY A C 1
ATOM 620 O O . GLY A 1 82 ? -5.193 3.152 18.713 1.00 79.69 82 GLY A O 1
ATOM 621 N N . ALA A 1 83 ? -5.056 3.131 16.479 1.00 83.69 83 ALA 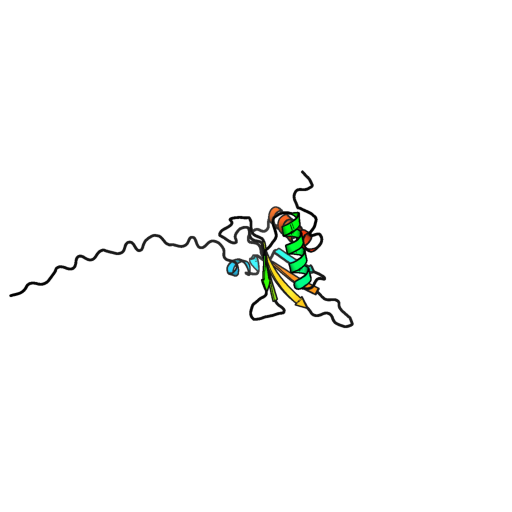A N 1
ATOM 622 C CA . ALA A 1 83 ? -5.368 1.708 16.372 1.00 83.69 83 ALA A CA 1
ATOM 623 C C . ALA A 1 83 ? -4.225 0.837 16.925 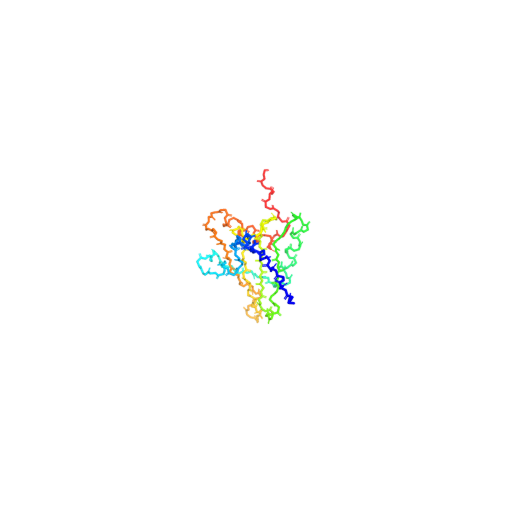1.00 83.69 83 ALA A C 1
ATOM 625 O O . ALA A 1 83 ? -3.084 0.912 16.468 1.00 83.69 83 ALA A O 1
ATOM 626 N N . VAL A 1 84 ? -4.560 -0.035 17.879 1.00 81.50 84 VAL A N 1
ATOM 627 C CA . VAL A 1 84 ? -3.613 -0.959 18.531 1.00 81.50 84 VAL A CA 1
ATOM 628 C C . VAL A 1 84 ? -3.496 -2.317 17.827 1.00 81.50 84 VAL A C 1
ATOM 630 O O . VAL A 1 84 ? -2.542 -3.050 18.065 1.00 81.50 84 VAL A O 1
ATOM 633 N N . ASN A 1 85 ? -4.434 -2.652 16.934 1.00 86.75 85 ASN A N 1
ATOM 634 C CA . ASN A 1 85 ? -4.474 -3.921 16.200 1.00 86.75 85 ASN A CA 1
ATOM 635 C C . ASN A 1 85 ? -4.643 -3.705 14.683 1.00 86.75 85 ASN A C 1
ATOM 637 O O . ASN A 1 85 ? -4.779 -2.574 14.210 1.00 86.75 85 ASN A O 1
ATOM 641 N N . PHE A 1 86 ? -4.623 -4.796 13.914 1.00 90.69 86 PHE A N 1
ATOM 642 C CA . PHE A 1 86 ? -4.732 -4.773 12.454 1.00 90.69 86 PHE A CA 1
ATOM 643 C C . PHE A 1 86 ? -6.150 -5.014 11.921 1.00 90.69 86 PHE A C 1
ATOM 645 O O . PHE A 1 86 ? -6.334 -5.114 10.712 1.00 90.69 86 PHE A O 1
ATOM 652 N N . GLN A 1 87 ? -7.174 -5.057 12.777 1.00 90.56 87 GLN A N 1
ATOM 653 C CA . GLN A 1 87 ? -8.542 -5.377 12.350 1.00 90.56 87 GLN A CA 1
ATOM 654 C C . GLN A 1 87 ? -9.079 -4.394 11.296 1.00 90.56 87 GLN A C 1
ATOM 656 O O . GLN A 1 87 ? -9.748 -4.792 10.351 1.00 90.56 87 GLN A O 1
ATOM 661 N N . ASN A 1 88 ? -8.738 -3.110 11.430 1.00 91.06 88 ASN A N 1
ATOM 662 C CA . ASN A 1 88 ? -9.082 -2.066 10.461 1.00 91.06 88 ASN A CA 1
ATOM 663 C C . ASN A 1 88 ? -7.865 -1.591 9.652 1.00 91.06 88 ASN A C 1
ATOM 665 O O . ASN A 1 88 ? -7.916 -0.525 9.040 1.00 91.06 88 ASN A O 1
ATOM 669 N N . ALA A 1 89 ? -6.768 -2.349 9.649 1.00 94.31 89 ALA A N 1
ATOM 670 C CA . ALA A 1 89 ? -5.591 -2.019 8.860 1.00 94.31 89 ALA A CA 1
ATOM 671 C C . ALA A 1 89 ? -5.767 -2.431 7.397 1.00 94.31 89 ALA A C 1
ATOM 673 O O . ALA A 1 89 ? -6.413 -3.436 7.098 1.00 94.31 89 ALA A O 1
ATOM 674 N N . LEU A 1 90 ? -5.122 -1.685 6.506 1.00 96.50 90 LEU A N 1
ATOM 675 C CA . LEU A 1 90 ? -4.706 -2.193 5.208 1.00 96.50 90 LEU A CA 1
ATOM 676 C C . LEU A 1 90 ? -3.223 -2.530 5.303 1.00 96.50 90 LEU A C 1
ATOM 678 O O . LEU A 1 90 ? -2.406 -1.672 5.653 1.00 96.50 90 LEU A O 1
ATOM 682 N N . LEU A 1 91 ? -2.892 -3.778 5.000 1.00 97.25 91 LEU A N 1
ATOM 683 C CA . LEU A 1 91 ? -1.522 -4.234 4.838 1.00 97.25 91 LEU A CA 1
ATOM 684 C C . LEU A 1 91 ? -1.270 -4.412 3.347 1.00 97.25 91 LEU A C 1
ATOM 686 O O . LEU A 1 91 ? -1.990 -5.154 2.688 1.00 97.25 91 LEU A O 1
ATOM 690 N N . VAL A 1 92 ? -0.267 -3.736 2.807 1.00 98.06 92 VAL A N 1
ATOM 691 C CA . VAL A 1 92 ? 0.086 -3.848 1.394 1.00 98.06 92 VAL A CA 1
ATOM 692 C C . VAL A 1 92 ? 1.504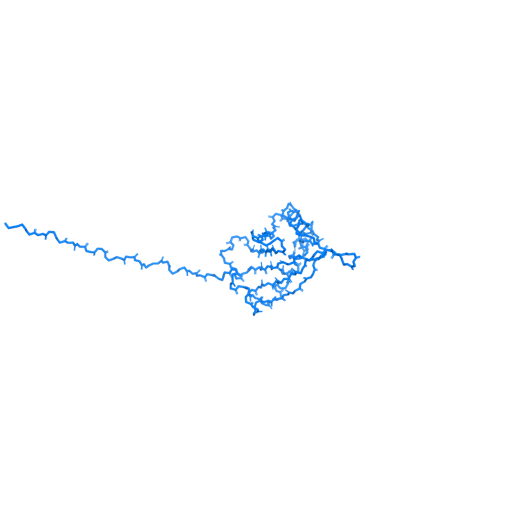 -4.363 1.294 1.00 98.06 92 VAL A C 1
ATOM 694 O O . VAL A 1 92 ? 2.434 -3.679 1.711 1.00 98.06 92 VAL A O 1
ATOM 697 N N . ASP A 1 93 ? 1.668 -5.548 0.723 1.00 97.62 93 ASP A N 1
ATOM 698 C CA . ASP A 1 93 ? 2.984 -6.058 0.360 1.00 97.62 93 ASP A CA 1
ATOM 699 C C . ASP A 1 93 ? 3.335 -5.555 -1.039 1.00 97.62 93 ASP A C 1
ATOM 701 O O . ASP A 1 93 ? 2.506 -5.597 -1.951 1.00 97.62 93 ASP A O 1
ATOM 705 N N . LEU A 1 94 ? 4.562 -5.067 -1.206 1.00 97.69 94 LEU A N 1
ATOM 706 C CA . LEU A 1 94 ? 5.055 -4.498 -2.450 1.00 97.69 94 LEU A CA 1
ATOM 707 C C . LEU A 1 94 ? 6.227 -5.319 -2.975 1.00 97.69 94 LEU A C 1
ATOM 709 O O . LEU A 1 94 ? 7.127 -5.690 -2.222 1.00 97.69 94 LEU A O 1
ATOM 713 N N . THR A 1 95 ? 6.250 -5.537 -4.286 1.00 97.38 95 THR A N 1
ATOM 714 C CA . THR A 1 95 ? 7.372 -6.157 -4.995 1.00 97.38 95 THR A CA 1
ATOM 715 C C . THR A 1 95 ? 7.779 -5.272 -6.163 1.00 97.38 95 THR A C 1
ATOM 717 O O . THR A 1 95 ? 6.985 -5.059 -7.082 1.00 97.38 95 THR A O 1
ATOM 720 N N . GLN A 1 96 ? 9.008 -4.757 -6.131 1.00 95.00 96 GLN A N 1
ATOM 721 C CA . GLN A 1 96 ? 9.560 -3.913 -7.188 1.00 95.00 96 GLN A CA 1
ATOM 722 C C . GLN A 1 96 ? 10.211 -4.763 -8.279 1.00 95.00 96 GLN A C 1
ATOM 724 O O . GLN A 1 96 ? 11.109 -5.562 -8.017 1.00 95.00 96 GLN A O 1
ATOM 729 N N . TYR A 1 97 ? 9.784 -4.532 -9.516 1.00 92.38 97 TYR A N 1
ATOM 730 C CA . TYR A 1 97 ? 10.361 -5.115 -10.718 1.00 92.38 97 TYR A CA 1
ATOM 731 C C . TYR A 1 97 ? 11.189 -4.049 -11.426 1.00 92.38 97 TYR A C 1
ATOM 733 O O . TYR A 1 97 ? 10.728 -2.921 -11.627 1.00 92.38 97 TYR A O 1
ATOM 741 N N . GLN A 1 98 ? 12.426 -4.406 -11.770 1.00 84.94 98 GLN A N 1
ATOM 742 C CA . GLN A 1 98 ? 13.317 -3.508 -12.491 1.00 84.94 98 GLN A CA 1
ATOM 743 C C . GLN A 1 98 ? 12.808 -3.260 -13.906 1.00 84.94 98 GLN A C 1
ATOM 745 O O . GLN A 1 98 ? 12.330 -4.183 -14.565 1.00 84.94 98 GLN A O 1
ATOM 750 N N . GLY A 1 99 ? 12.934 -2.013 -14.358 1.00 81.38 99 GLY A N 1
ATOM 751 C CA . GLY A 1 99 ? 12.701 -1.684 -15.755 1.00 81.38 99 GLY A CA 1
ATOM 752 C C . GLY A 1 99 ? 13.732 -2.371 -16.654 1.00 81.38 99 GLY A C 1
ATOM 753 O O . GLY A 1 99 ? 14.893 -2.540 -16.280 1.00 81.38 99 GLY A O 1
ATOM 754 N N . THR A 1 100 ? 13.303 -2.757 -17.846 1.00 82.56 100 THR A N 1
ATOM 755 C CA . THR A 1 100 ? 14.158 -3.264 -18.923 1.00 82.56 100 THR A CA 1
ATOM 756 C C . THR A 1 100 ? 14.063 -2.327 -20.128 1.00 82.56 100 THR A C 1
ATOM 758 O O . THR A 1 100 ? 13.315 -1.355 -20.109 1.00 82.56 100 THR A O 1
ATOM 761 N N . ILE A 1 101 ? 14.779 -2.623 -21.219 1.00 79.25 101 ILE A N 1
ATOM 762 C CA . ILE A 1 101 ? 14.633 -1.879 -22.487 1.00 79.25 101 ILE A CA 1
ATOM 763 C C . ILE A 1 101 ? 13.178 -1.928 -23.006 1.00 79.25 101 ILE A C 1
ATOM 765 O O . ILE A 1 101 ? 12.765 -1.049 -23.755 1.00 79.25 101 ILE A O 1
ATOM 769 N N . MET A 1 102 ? 12.397 -2.939 -22.604 1.00 80.50 102 MET A N 1
ATOM 770 C CA . MET A 1 102 ? 11.035 -3.182 -23.091 1.00 80.50 102 MET A CA 1
ATOM 771 C C . MET A 1 102 ? 9.934 -2.927 -22.053 1.00 80.50 102 MET A C 1
ATOM 773 O O . MET A 1 102 ? 8.761 -2.931 -22.412 1.00 80.50 102 MET A O 1
ATOM 777 N N . GLU A 1 103 ? 10.278 -2.733 -20.778 1.00 79.56 103 GLU A N 1
ATOM 778 C CA . GLU A 1 103 ? 9.304 -2.568 -19.694 1.00 79.56 103 GLU A CA 1
ATOM 779 C C . GLU A 1 103 ? 9.749 -1.465 -18.732 1.00 79.56 103 GLU A C 1
ATOM 781 O O . GLU A 1 103 ? 10.897 -1.438 -18.295 1.00 79.56 103 GLU A O 1
ATOM 786 N N . GLU A 1 104 ? 8.834 -0.578 -18.352 1.00 85.25 104 GLU A N 1
ATOM 787 C CA . GLU A 1 104 ? 9.101 0.438 -17.333 1.00 85.25 104 GLU A CA 1
ATOM 788 C C . GLU A 1 104 ? 9.186 -0.165 -15.920 1.00 85.25 104 GLU A C 1
ATOM 790 O O . GLU A 1 104 ? 8.784 -1.304 -15.663 1.00 85.25 104 GLU A O 1
ATOM 795 N N . TRP A 1 105 ? 9.694 0.628 -14.972 1.00 87.12 105 TRP A N 1
ATOM 796 C CA . TRP A 1 105 ? 9.658 0.272 -13.557 1.00 87.12 105 TRP A CA 1
ATOM 797 C C . TRP A 1 105 ? 8.220 0.086 -13.086 1.00 87.12 105 TRP A C 1
ATOM 799 O O . TRP A 1 105 ? 7.364 0.946 -13.291 1.00 87.12 105 TRP A O 1
ATOM 809 N N . ARG A 1 106 ? 7.975 -1.022 -12.389 1.00 91.94 106 ARG A N 1
ATOM 810 C CA . ARG A 1 106 ? 6.660 -1.317 -11.827 1.00 91.94 106 ARG A CA 1
ATOM 811 C C . ARG A 1 106 ? 6.771 -1.963 -10.463 1.00 91.94 106 ARG A C 1
ATOM 813 O O . ARG A 1 106 ? 7.651 -2.783 -10.206 1.00 91.94 106 ARG A O 1
ATOM 820 N N . VAL A 1 107 ? 5.822 -1.637 -9.606 1.00 95.88 107 VAL A N 1
ATOM 821 C CA . VAL A 1 107 ? 5.638 -2.264 -8.307 1.00 95.88 107 VAL A CA 1
ATOM 822 C C . VAL A 1 107 ? 4.313 -3.004 -8.329 1.00 95.88 107 VAL A C 1
ATOM 824 O O . VAL A 1 107 ? 3.262 -2.394 -8.521 1.00 95.88 107 VAL A O 1
ATOM 827 N N . LYS A 1 108 ? 4.358 -4.325 -8.145 1.00 96.88 108 LYS A N 1
ATOM 828 C CA . LYS A 1 108 ? 3.144 -5.104 -7.891 1.00 96.88 108 LYS A CA 1
ATOM 829 C C . LYS A 1 108 ? 2.810 -5.029 -6.416 1.00 96.88 108 LYS A C 1
ATOM 831 O O . LYS A 1 108 ? 3.709 -5.082 -5.577 1.00 96.88 108 LYS A O 1
ATOM 836 N N . THR A 1 109 ? 1.527 -4.932 -6.118 1.00 97.62 109 THR A N 1
ATOM 837 C CA . THR A 1 109 ? 1.029 -4.856 -4.754 1.00 97.62 109 THR A CA 1
ATOM 838 C C . THR A 1 109 ? 0.036 -5.971 -4.482 1.00 97.62 109 THR A C 1
ATOM 840 O O . THR A 1 109 ? -0.757 -6.328 -5.352 1.00 97.62 109 THR A O 1
ATOM 843 N N . LYS A 1 110 ? 0.071 -6.495 -3.258 1.00 98.38 110 LYS A N 1
ATOM 844 C CA . LYS A 1 110 ? -0.964 -7.364 -2.695 1.00 98.38 110 LYS A CA 1
ATOM 845 C C . LYS A 1 110 ? -1.547 -6.679 -1.479 1.00 98.38 110 LYS A C 1
ATOM 847 O O . LYS A 1 110 ? -0.809 -6.344 -0.557 1.00 98.38 110 LYS A O 1
ATOM 852 N N . VAL A 1 111 ? -2.849 -6.438 -1.502 1.00 98.00 111 VAL A N 1
ATOM 853 C CA . VAL A 1 111 ? -3.559 -5.685 -0.472 1.00 98.00 111 VAL A CA 1
ATOM 854 C C . VAL A 1 111 ? -4.361 -6.648 0.378 1.00 98.00 111 VAL A C 1
ATOM 856 O O . VAL A 1 111 ? -5.258 -7.322 -0.127 1.00 98.00 111 VAL A O 1
ATOM 859 N N . TYR A 1 112 ? -4.067 -6.665 1.668 1.00 98.06 112 TYR A N 1
ATOM 860 C CA . TYR A 1 112 ? -4.733 -7.489 2.656 1.00 98.06 112 TYR A CA 1
ATOM 861 C C . TYR A 1 112 ? -5.539 -6.626 3.617 1.00 98.06 112 TYR A C 1
ATOM 863 O O . TYR A 1 112 ? -5.060 -5.601 4.117 1.00 98.06 112 TYR A O 1
ATOM 871 N N . ALA A 1 113 ? -6.762 -7.061 3.894 1.00 97.00 113 ALA A N 1
ATOM 872 C CA . ALA A 1 113 ? -7.633 -6.442 4.877 1.00 97.00 113 ALA A CA 1
ATOM 873 C C . ALA A 1 113 ? -8.568 -7.488 5.484 1.00 97.00 113 ALA A C 1
ATOM 875 O O . ALA A 1 113 ? -9.056 -8.387 4.797 1.00 97.00 113 ALA A O 1
ATOM 876 N N . TYR A 1 114 ? -8.851 -7.339 6.776 1.00 95.88 114 TYR A N 1
ATOM 877 C CA . TYR A 1 114 ? -9.708 -8.275 7.497 1.00 95.88 114 TYR A CA 1
ATOM 878 C C . TYR A 1 114 ? -11.124 -8.304 6.904 1.00 95.88 114 TYR A C 1
ATOM 880 O O . TYR A 1 114 ? -11.629 -9.358 6.518 1.00 95.88 114 TYR A O 1
ATOM 888 N N . TYR A 1 115 ? -11.733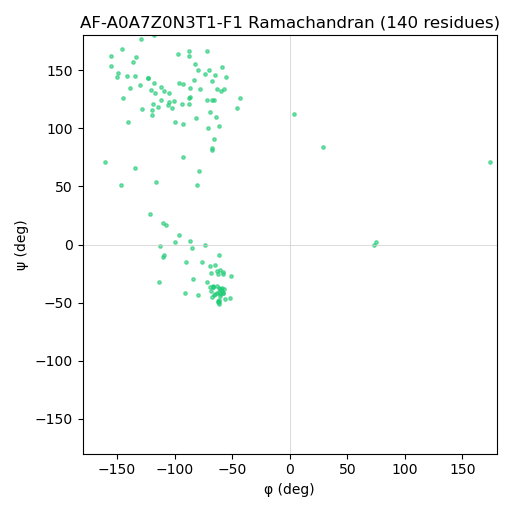 -7.129 6.739 1.00 95.06 115 TYR A N 1
ATOM 889 C CA . TYR A 1 115 ? -13.064 -6.984 6.153 1.00 95.06 115 TYR A CA 1
ATOM 890 C C . TYR A 1 115 ? -13.034 -6.987 4.618 1.00 95.06 115 TYR A C 1
ATOM 892 O O . TYR A 1 115 ? -12.016 -6.681 3.997 1.00 95.06 115 TYR A O 1
ATOM 900 N N . ALA A 1 116 ? -14.164 -7.364 4.016 1.00 95.00 116 ALA A N 1
ATOM 901 C CA . ALA A 1 116 ? -14.399 -7.399 2.567 1.00 95.00 116 ALA A CA 1
ATOM 902 C C . ALA A 1 116 ? -15.586 -6.501 2.163 1.00 95.00 116 ALA A C 1
ATOM 904 O O . ALA A 1 116 ? -16.294 -6.791 1.205 1.00 95.00 116 ALA A O 1
ATOM 905 N N . ASP A 1 117 ? -15.866 -5.463 2.952 1.00 94.88 117 ASP A N 1
ATOM 906 C CA . ASP A 1 117 ? -16.986 -4.550 2.722 1.00 94.88 117 ASP A CA 1
ATOM 907 C C . ASP A 1 117 ? -16.612 -3.380 1.795 1.00 94.88 117 ASP A C 1
ATOM 909 O O . ASP A 1 117 ? -15.441 -3.076 1.556 1.00 94.88 117 ASP A O 1
ATOM 913 N N . SER A 1 118 ? -17.630 -2.669 1.307 1.00 94.56 118 SER A N 1
ATOM 914 C CA . SER A 1 118 ? -17.450 -1.500 0.435 1.00 94.56 118 SER A CA 1
ATOM 915 C C . SER A 1 118 ? -16.695 -0.352 1.117 1.00 94.56 118 SER A C 1
ATOM 917 O O . SER A 1 118 ? -16.040 0.452 0.455 1.00 94.56 118 SER A O 1
ATOM 919 N N . ALA A 1 119 ? -16.741 -0.265 2.450 1.00 92.81 119 ALA A N 1
ATOM 920 C CA . ALA A 1 119 ? -15.936 0.690 3.205 1.00 92.81 119 ALA A CA 1
ATOM 921 C C . ALA A 1 119 ? -14.439 0.358 3.106 1.00 92.81 119 ALA A C 1
ATOM 923 O O . ALA A 1 119 ? -13.601 1.254 3.022 1.00 92.81 119 ALA A O 1
ATOM 924 N N . THR A 1 120 ? -14.085 -0.924 3.092 1.00 94.44 120 THR A N 1
ATOM 925 C CA . THR A 1 120 ? -12.717 -1.397 2.883 1.00 94.44 120 THR A CA 1
ATOM 926 C C . THR A 1 120 ? -12.247 -1.113 1.468 1.00 94.44 120 THR A C 1
ATOM 928 O O . THR A 1 120 ? -11.159 -0.567 1.313 1.00 94.44 120 THR A O 1
ATOM 931 N N . GLU A 1 121 ? -13.071 -1.375 0.455 1.00 94.75 121 GLU A N 1
ATOM 932 C CA . GLU A 1 121 ? -12.754 -1.032 -0.939 1.00 94.75 121 GLU A CA 1
ATOM 933 C C . GLU A 1 121 ? -12.461 0.466 -1.105 1.00 94.75 121 GLU A C 1
ATOM 935 O O . GLU A 1 121 ? -11.411 0.832 -1.631 1.00 94.75 121 GLU A O 1
ATOM 940 N N . LYS A 1 122 ? -13.303 1.339 -0.533 1.00 94.19 122 LYS A N 1
ATOM 941 C CA . LYS A 1 122 ? -13.066 2.792 -0.534 1.00 94.19 122 LYS A CA 1
ATOM 942 C C . LYS A 1 122 ? -11.738 3.176 0.115 1.00 94.19 122 LYS A C 1
ATOM 944 O O . LYS A 1 122 ? -11.033 4.035 -0.404 1.00 94.19 122 LYS A O 1
ATOM 949 N N . ARG A 1 123 ? -11.371 2.544 1.235 1.00 93.50 123 ARG A N 1
ATOM 950 C CA . ARG A 1 123 ? -10.078 2.793 1.898 1.00 93.50 123 ARG A CA 1
ATOM 951 C C . ARG A 1 123 ? -8.901 2.326 1.046 1.00 93.50 123 ARG A C 1
ATOM 953 O O . ARG A 1 123 ? -7.858 2.974 1.057 1.00 93.50 123 ARG A O 1
ATOM 960 N N . ILE A 1 124 ? -9.057 1.221 0.313 1.00 95.62 124 ILE A N 1
ATOM 961 C CA . ILE A 1 124 ? -8.053 0.754 -0.648 1.00 95.62 124 ILE A CA 1
ATOM 962 C C . ILE A 1 124 ? -7.876 1.810 -1.742 1.00 95.62 124 ILE A C 1
ATOM 964 O O . ILE A 1 124 ? -6.748 2.227 -1.993 1.00 95.62 124 ILE A O 1
ATOM 968 N N . ASP A 1 125 ? -8.961 2.301 -2.339 1.00 95.00 125 ASP A N 1
ATOM 969 C CA . ASP A 1 125 ? -8.889 3.346 -3.365 1.00 95.00 125 ASP A CA 1
ATOM 970 C C . ASP A 1 125 ? -8.266 4.639 -2.840 1.00 95.00 125 ASP A C 1
ATOM 972 O O . ASP A 1 125 ? -7.369 5.186 -3.475 1.00 95.00 125 ASP A O 1
ATOM 976 N N . GLN A 1 126 ? -8.657 5.086 -1.646 1.00 93.50 126 GLN A N 1
ATOM 977 C CA . GLN A 1 126 ? -8.056 6.249 -0.988 1.00 93.50 126 GLN A CA 1
ATOM 978 C C . GLN A 1 126 ? -6.550 6.073 -0.765 1.00 93.50 126 GLN A C 1
ATOM 980 O O . GLN A 1 126 ? -5.785 7.007 -1.006 1.00 93.50 126 GLN A O 1
ATOM 985 N N . LEU A 1 127 ? -6.104 4.879 -0.358 1.00 95.25 127 LEU A N 1
ATOM 986 C CA . LEU A 1 127 ? -4.682 4.588 -0.197 1.00 95.25 127 LEU A CA 1
ATOM 987 C C . LEU A 1 127 ? -3.933 4.737 -1.527 1.00 95.25 127 LEU A C 1
ATOM 989 O O . LEU A 1 127 ? -2.920 5.432 -1.579 1.00 95.25 127 LEU A O 1
ATOM 993 N N . PHE A 1 128 ? -4.417 4.132 -2.612 1.00 95.62 128 PHE A N 1
ATOM 994 C CA . PHE A 1 128 ? -3.746 4.275 -3.909 1.00 95.62 128 PHE A CA 1
ATOM 995 C C . PHE A 1 128 ? -3.821 5.708 -4.448 1.00 95.62 128 PHE A C 1
ATOM 997 O O . PHE A 1 128 ? -2.822 6.195 -4.973 1.00 95.62 128 PHE A O 1
ATOM 1004 N N . ASN A 1 129 ? -4.934 6.413 -4.234 1.00 94.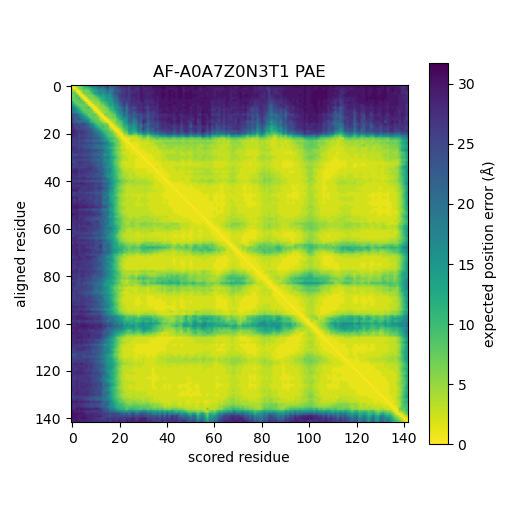19 129 ASN A N 1
ATOM 1005 C CA . ASN A 1 129 ? -5.068 7.823 -4.595 1.00 94.19 129 ASN A CA 1
ATOM 1006 C C . ASN A 1 129 ? -4.064 8.704 -3.845 1.00 94.19 129 ASN A C 1
ATOM 1008 O O . ASN A 1 129 ? -3.483 9.589 -4.456 1.00 94.19 129 ASN A O 1
ATOM 1012 N N . SER A 1 130 ? -3.767 8.432 -2.569 1.00 94.38 130 SER A N 1
ATOM 1013 C CA . SER A 1 130 ? -2.719 9.170 -1.839 1.00 94.38 130 SER A CA 1
ATOM 1014 C C . SER A 1 130 ? -1.304 8.966 -2.399 1.00 94.38 130 SER A C 1
ATOM 1016 O O . SER A 1 130 ? -0.403 9.755 -2.119 1.00 94.38 130 SER A O 1
ATOM 1018 N N . ILE A 1 131 ? -1.094 7.916 -3.199 1.00 95.31 131 ILE A N 1
ATOM 1019 C CA . ILE A 1 131 ? 0.176 7.646 -3.881 1.00 95.31 131 ILE A CA 1
ATOM 1020 C C . ILE A 1 131 ? 0.194 8.304 -5.268 1.00 95.31 131 ILE A C 1
ATOM 1022 O O . ILE A 1 131 ? 1.216 8.865 -5.659 1.00 95.31 131 ILE A O 1
ATOM 1026 N N . THR A 1 132 ? -0.907 8.239 -6.024 1.00 93.88 132 THR A N 1
ATOM 1027 C CA . THR A 1 132 ? -0.974 8.785 -7.393 1.00 93.88 132 THR A CA 1
ATOM 1028 C C . THR A 1 132 ? -1.280 10.283 -7.440 1.00 93.88 132 THR A C 1
ATOM 1030 O O . THR A 1 132 ? -0.817 10.963 -8.352 1.00 93.88 132 THR A O 1
ATOM 1033 N N . HIS A 1 133 ? -2.013 10.792 -6.451 1.00 94.38 133 HIS A N 1
ATOM 1034 C CA . HIS A 1 133 ? -2.455 12.181 -6.290 1.00 94.38 133 HIS A CA 1
ATOM 1035 C C . HIS A 1 133 ? -2.228 12.640 -4.838 1.00 94.38 133 HIS A C 1
ATOM 1037 O O . HIS A 1 133 ? -3.185 12.851 -4.087 1.00 94.38 133 HIS A O 1
ATOM 1043 N N . PRO A 1 134 ? -0.964 12.747 -4.387 1.00 93.00 134 PRO A N 1
ATOM 1044 C CA . PRO A 1 134 ? -0.642 12.994 -2.981 1.00 93.00 134 PRO A CA 1
ATOM 1045 C C . PRO A 1 134 ? -1.206 14.312 -2.424 1.00 93.00 134 PRO A C 1
ATOM 1047 O O . PRO A 1 134 ? -1.385 14.434 -1.218 1.00 93.00 134 PRO A O 1
ATOM 1050 N N . GLU A 1 135 ? -1.517 15.285 -3.272 1.00 92.69 135 GLU A N 1
ATOM 1051 C CA . GLU A 1 135 ? -2.130 16.567 -2.916 1.00 92.69 135 GLU A CA 1
ATOM 1052 C C . GLU A 1 135 ? -3.636 16.500 -2.607 1.00 92.69 135 GLU A C 1
ATOM 1054 O O . GLU A 1 135 ? -4.176 17.448 -2.036 1.00 92.69 135 GLU A O 1
ATOM 1059 N N . VAL A 1 136 ? -4.322 15.408 -2.962 1.00 89.56 136 VAL A N 1
ATOM 1060 C CA . VAL A 1 136 ? -5.776 15.273 -2.787 1.00 89.56 136 VAL A CA 1
ATOM 1061 C C . VAL A 1 136 ? -6.091 14.593 -1.456 1.00 89.56 136 VAL A C 1
ATOM 1063 O O . VAL A 1 136 ? -5.710 13.447 -1.222 1.00 89.56 136 VAL A O 1
ATOM 1066 N N . CYS A 1 137 ? -6.841 15.277 -0.588 1.00 87.75 137 CYS A N 1
ATOM 1067 C CA . CYS A 1 137 ? -7.288 14.732 0.695 1.00 87.75 137 CYS A CA 1
ATOM 1068 C C . CYS A 1 137 ? -8.711 14.159 0.590 1.00 87.75 137 CYS A C 1
ATOM 1070 O O . CYS A 1 137 ? -9.596 14.783 0.012 1.00 87.75 137 CYS A O 1
ATOM 1072 N N . ALA A 1 138 ? -8.965 13.007 1.220 1.00 72.81 138 ALA A N 1
ATOM 1073 C CA . ALA A 1 138 ? -10.223 12.251 1.110 1.00 72.81 138 ALA A CA 1
ATOM 1074 C C . ALA A 1 138 ? -11.505 12.977 1.589 1.00 72.81 138 ALA A C 1
ATOM 1076 O O . ALA A 1 138 ? -12.599 12.465 1.369 1.00 72.81 138 ALA A O 1
ATOM 1077 N N . ASN A 1 139 ? -11.380 14.145 2.229 1.00 61.88 139 ASN A N 1
ATOM 1078 C CA . ASN A 1 139 ? -12.486 14.904 2.825 1.00 61.88 139 ASN A CA 1
ATOM 1079 C C . ASN A 1 139 ? -12.809 16.218 2.083 1.00 61.88 139 ASN A C 1
ATOM 1081 O O . ASN A 1 139 ? -13.408 17.105 2.681 1.00 61.88 139 ASN A O 1
ATOM 1085 N N . GLN A 1 140 ? -12.392 16.397 0.824 1.00 50.75 140 GLN A N 1
ATOM 1086 C CA . GLN A 1 140 ? -12.686 17.635 0.077 1.00 50.75 140 GLN A CA 1
ATOM 1087 C C . GLN A 1 140 ? -14.039 17.647 -0.663 1.00 50.75 140 GLN A C 1
ATOM 1089 O O . GLN A 1 140 ? -14.374 18.662 -1.262 1.00 50.75 140 GLN A O 1
ATOM 1094 N N . ASP A 1 141 ? -14.847 16.591 -0.519 1.00 42.91 141 ASP A N 1
ATOM 1095 C CA . ASP A 1 141 ? -16.227 16.505 -1.025 1.00 42.91 141 ASP A CA 1
ATOM 1096 C C . ASP A 1 141 ? -17.248 16.364 0.131 1.00 42.91 141 ASP A C 1
ATOM 1098 O O . ASP A 1 141 ? -18.011 15.397 0.181 1.00 42.91 141 ASP A O 1
ATOM 1102 N N . SER A 1 142 ? -17.224 17.275 1.115 1.00 36.59 142 SER A N 1
ATOM 1103 C CA . SER A 1 142 ? -18.261 17.371 2.170 1.00 36.59 142 SER A CA 1
ATOM 1104 C C . SER A 1 142 ? -19.178 18.564 1.948 1.00 36.59 142 SER A C 1
ATOM 1106 O O . SER A 1 142 ? -18.634 19.678 1.784 1.00 36.59 142 SER A O 1
#

Radius of gyration: 22.64 Å; Cα contacts (8 Å, |Δi|>4): 216; chains: 1; bounding box: 36×46×92 Å

Mean predicted aligned error: 9.58 Å

Nearest PDB structures (foldseek):
  2yh6-assembly2_A  TM=5.094E-01  e=2.789E-03  Escherichia coli BL21(DE3)
  2yh6-assembly1_C  TM=4.847E-01  e=8.894E-03  Escherichia coli BL21(DE3)
  3tgo-assembly2_D  TM=3.993E-01  e=1.135E-02  Escherichia coli K-12
  8qpv-assembly1_C  TM=5.205E-01  e=8.008E-02  Escherichia 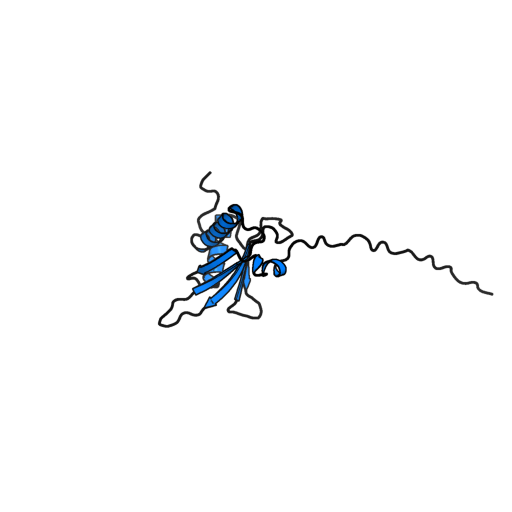coli
  6hzi-assembly1_A  TM=2.754E-01  e=6.004E-01  Burkholderia pseudomallei